Protein AF-R9QMV8-F1 (afdb_monomer)

pLDDT: mean 91.24, std 6.73, range [48.16, 97.25]

Nearest PDB structures (foldseek):
  7ls2-assembly1_G2  TM=9.927E-01  e=1.209E-22  Mus musculus
  8a3d-assembly1_G  TM=9.941E-01  e=8.988E-22  Homo sapiens
  8q87-assembly1_BD  TM=9.964E-01  e=1.484E-21  Gallus gallus
  7oyb-assembly1_D1  TM=9.960E-01  e=1.309E-21  Danio rerio
  7qgg-assembly1_F  TM=9.882E-01  e=2.302E-21  Rattus norvegicus

Organism: Haliotis discus hannai (NCBI:txid42344)

Secondary structure (DSSP, 8-state):
---S--SS-HHHHHH--PPPHHHHTT---HHHHHHHH---GGGTT----EEEEEE-SS-EEEEEEEE-SS-EEEEEEEEGGGGGGGT--S-TTSHHHHHHHHHHHHHHHHHHHT-TTT----SS-------PPPPTTSPPPPP-EEE-TTS---TT-GGG--

Mean predicted aligned error: 5.54 Å

Foldseek 3Di:
DDPDDDPPDPVCVVPDDDDDPCVVVVFFDPVVVCVQQDDDCVCPPPWAWAFEWDDDPAKIKTWIWTDDPVGIDTPFIFMLVCCVVVPPPDDCRDLVVLLVRVVVRQCVNCVVVVNCVVPVDDPDDPVDDDDDAQDPPDDGDDDHHYDPGPDDDDPPDSSVRD

Solvent-accessible surface area (backbone atoms only — not comparable to full-atom values): 10259 Å² total; per-residue (Å²): 131,82,93,68,84,77,76,89,39,76,69,45,65,77,68,60,80,80,70,59,69,51,51,74,69,70,74,50,55,65,69,62,48,52,65,69,61,62,66,66,75,94,54,66,86,66,76,54,42,28,38,37,49,47,78,56,100,71,34,34,40,37,33,36,33,29,77,51,94,94,44,71,48,74,80,41,69,29,42,19,83,57,36,48,81,78,72,51,77,68,64,37,68,42,58,68,31,34,26,52,26,35,50,52,32,50,53,55,40,27,53,75,69,73,40,44,87,77,62,68,74,80,88,72,90,80,85,69,96,80,77,88,72,65,53,88,97,53,83,68,64,89,72,66,43,83,39,58,74,85,62,79,94,53,93,90,39,58,85,76,47,88

InterPro domains:
  IPR005485 Large ribosomal subunit protein uL18, eukaryota/archaea [PF17144] (14-160)
  IPR005485 Large ribosomal subunit protein uL18, eukaryota/archaea [PR00058] (20-39)
  IPR005485 Large ribosomal subunit protein uL18, eukaryota/archaea [PR00058] (43-62)
  IPR005485 Large ribosomal subunit protein uL18, eukaryota/archaea [PR00058] (84-104)
  IPR005485 Large ribosomal subunit protein uL18, eukaryota/archaea [PR00058] (145-162)
  IPR005485 Large ribosomal subunit protein uL18, eukaryota/archaea [PTHR23410] (1-160)
  IPR057268 Large ribosomal subunit protein uL18 [cd00432] (41-112)

Radius of gyration: 21.04 Å; Cα contacts (8 Å, |Δi|>4): 197; chains: 1; bounding box: 56×32×72 Å

Structure (mmCIF, N/CA/C/O backbone):
data_AF-R9QMV8-F1
#
_entry.id   AF-R9QMV8-F1
#
loop_
_atom_site.group_PDB
_atom_site.id
_atom_site.type_symbol
_atom_site.label_atom_id
_atom_site.label_alt_id
_atom_site.label_comp_id
_atom_site.label_asym_id
_atom_site.label_entity_id
_atom_site.label_seq_id
_atom_site.pdbx_PDB_ins_code
_atom_site.Cartn_x
_atom_site.Cartn_y
_atom_site.Cartn_z
_atom_site.occupancy
_atom_site.B_iso_or_equiv
_atom_site.auth_seq_id
_atom_site.auth_comp_id
_atom_site.auth_asym_id
_atom_site.auth_atom_id
_atom_site.pdbx_PDB_model_num
ATOM 1 N N . MET A 1 1 ? 25.839 -5.319 -46.252 1.00 48.16 1 MET A N 1
ATOM 2 C CA . MET A 1 1 ? 26.465 -4.822 -45.005 1.00 48.16 1 MET A CA 1
ATOM 3 C C . MET A 1 1 ? 25.691 -3.573 -44.591 1.00 48.16 1 MET A C 1
ATOM 5 O O . MET A 1 1 ? 25.722 -2.603 -45.330 1.00 48.16 1 MET A O 1
ATOM 9 N N . GLY A 1 2 ? 24.851 -3.639 -43.553 1.00 57.03 2 GLY A N 1
ATOM 10 C CA . GLY A 1 2 ? 23.825 -2.613 -43.296 1.00 57.03 2 GLY A CA 1
ATOM 11 C C . GLY A 1 2 ? 24.401 -1.212 -43.039 1.00 57.03 2 GLY A C 1
ATOM 12 O O . GLY A 1 2 ? 25.249 -1.048 -42.169 1.00 57.03 2 GLY A O 1
ATOM 13 N N . PHE A 1 3 ? 23.903 -0.212 -43.770 1.00 75.50 3 PHE A N 1
ATOM 14 C CA . PHE A 1 3 ? 24.341 1.196 -43.790 1.00 75.50 3 PHE A CA 1
ATOM 15 C C . PHE A 1 3 ? 24.033 2.010 -42.511 1.00 75.50 3 PHE A C 1
ATOM 17 O O . PHE A 1 3 ? 24.127 3.235 -42.517 1.00 75.50 3 PHE A O 1
ATOM 24 N N . VAL A 1 4 ? 23.656 1.368 -41.400 1.00 84.56 4 VAL A N 1
ATOM 25 C CA . VAL A 1 4 ? 23.202 2.061 -40.182 1.00 84.56 4 VAL A CA 1
ATOM 26 C C . VAL A 1 4 ? 24.216 1.897 -39.053 1.00 84.56 4 VAL A C 1
ATOM 28 O O . VAL A 1 4 ? 24.549 0.785 -38.643 1.00 84.56 4 VAL A O 1
ATOM 31 N N . LYS A 1 5 ? 24.689 3.026 -38.512 1.00 88.25 5 LYS A N 1
ATOM 32 C CA . LYS A 1 5 ? 25.615 3.073 -37.372 1.00 88.25 5 LYS A CA 1
ATOM 33 C C . LYS A 1 5 ? 25.011 2.384 -36.143 1.00 88.25 5 LYS A C 1
ATOM 35 O O . LYS A 1 5 ? 23.958 2.783 -35.648 1.00 88.25 5 LYS A O 1
ATOM 40 N N . VAL A 1 6 ? 25.722 1.399 -35.590 1.00 89.44 6 VAL A N 1
ATOM 41 C CA . VAL A 1 6 ? 25.296 0.687 -34.375 1.00 89.44 6 VAL A CA 1
ATOM 42 C C . VAL A 1 6 ? 25.439 1.593 -33.148 1.00 89.44 6 VAL A C 1
ATOM 44 O O . VAL A 1 6 ? 26.546 1.880 -32.691 1.00 89.44 6 VAL A O 1
ATOM 47 N N . VAL A 1 7 ? 24.306 2.029 -32.591 1.00 92.44 7 VAL A N 1
ATOM 48 C CA . VAL A 1 7 ? 24.255 2.921 -31.416 1.00 92.44 7 VAL A CA 1
ATOM 49 C C . VAL A 1 7 ? 24.498 2.164 -30.103 1.00 92.44 7 VAL A C 1
ATOM 51 O O . VAL A 1 7 ? 25.222 2.643 -29.232 1.00 92.44 7 VAL A O 1
ATOM 54 N N . LYS A 1 8 ? 23.938 0.955 -29.954 1.00 93.25 8 LYS A N 1
ATOM 55 C CA . LYS A 1 8 ? 24.105 0.103 -28.759 1.00 93.25 8 LYS A CA 1
ATOM 56 C C . LYS A 1 8 ? 25.371 -0.754 -28.857 1.00 93.25 8 LYS A C 1
ATOM 58 O O . LYS A 1 8 ? 25.307 -1.972 -28.983 1.00 93.25 8 LYS A O 1
ATOM 63 N N . ASN A 1 9 ? 26.529 -0.103 -28.844 1.00 94.38 9 ASN A N 1
ATOM 64 C CA . ASN A 1 9 ? 27.838 -0.756 -28.924 1.00 94.38 9 ASN A CA 1
ATOM 65 C C . ASN A 1 9 ? 28.412 -1.104 -27.530 1.00 94.38 9 ASN A C 1
ATOM 67 O O . ASN A 1 9 ? 27.840 -0.777 -26.490 1.00 94.38 9 ASN A O 1
ATOM 71 N N . LYS A 1 10 ? 29.590 -1.742 -27.481 1.00 95.12 10 LYS A N 1
ATOM 72 C CA . LYS A 1 10 ? 30.269 -2.090 -26.215 1.00 95.12 10 LYS A CA 1
ATOM 73 C C . LYS A 1 10 ? 30.545 -0.862 -25.331 1.00 95.12 10 LYS A C 1
ATOM 75 O O . LYS A 1 10 ? 30.478 -0.961 -24.109 1.00 95.12 10 LYS A O 1
ATOM 80 N N . ALA A 1 11 ? 30.831 0.296 -25.934 1.00 95.12 11 ALA A N 1
ATOM 81 C CA . ALA A 1 11 ? 31.068 1.543 -25.205 1.00 95.12 11 ALA A CA 1
ATOM 82 C C . ALA A 1 11 ? 29.796 2.074 -24.517 1.00 95.12 11 ALA A C 1
ATOM 84 O O . ALA A 1 11 ? 29.881 2.554 -23.388 1.00 95.12 11 ALA A O 1
ATOM 85 N N . TYR A 1 12 ? 28.627 1.926 -25.150 1.00 96.19 12 TYR A N 1
ATOM 86 C CA . TYR A 1 12 ? 27.331 2.261 -24.558 1.00 96.19 12 TYR A CA 1
ATOM 87 C C . TYR A 1 12 ? 27.094 1.472 -23.267 1.00 96.19 12 TYR A C 1
ATOM 89 O O . TYR A 1 12 ? 26.863 2.069 -22.218 1.00 96.19 12 TYR A O 1
ATOM 97 N N . PHE A 1 13 ? 27.231 0.142 -23.310 1.00 95.44 13 PHE A N 1
ATOM 98 C CA . PHE A 1 13 ? 26.981 -0.705 -22.138 1.00 95.44 13 PHE A CA 1
ATOM 99 C C . PHE A 1 13 ? 27.972 -0.463 -20.993 1.00 95.44 13 PHE A C 1
ATOM 101 O O . PHE A 1 13 ? 27.573 -0.538 -19.836 1.00 95.44 13 PHE A O 1
ATOM 108 N N . LYS A 1 14 ? 29.226 -0.088 -21.289 1.00 95.56 14 LYS A N 1
ATOM 109 C CA . LYS A 1 14 ? 30.205 0.312 -20.259 1.00 95.56 14 LYS A CA 1
ATOM 110 C C . LYS A 1 14 ? 29.806 1.581 -19.492 1.00 95.56 14 LYS A C 1
ATOM 112 O O . LYS A 1 14 ? 30.244 1.754 -18.363 1.00 95.56 14 LYS A O 1
ATOM 117 N N . ARG A 1 15 ? 29.018 2.476 -20.100 1.00 96.19 15 ARG A N 1
ATOM 118 C CA . ARG A 1 15 ? 28.593 3.764 -19.510 1.00 96.19 15 ARG A CA 1
ATOM 119 C C . ARG A 1 15 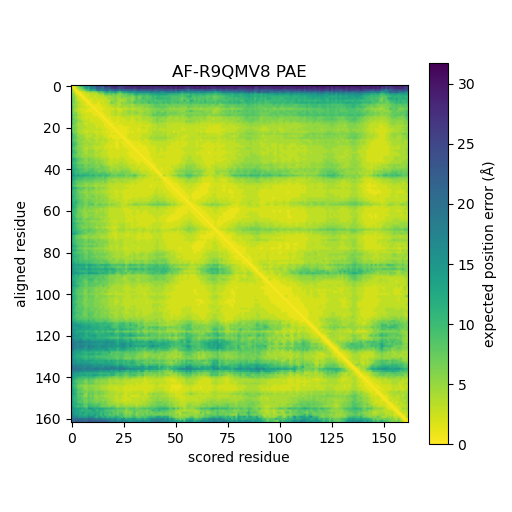? 27.117 3.788 -19.111 1.00 96.19 15 ARG A C 1
ATOM 121 O O . ARG A 1 15 ? 26.626 4.804 -18.625 1.00 96.19 15 ARG A O 1
ATOM 128 N N . PHE A 1 16 ? 26.389 2.700 -19.341 1.00 95.94 16 PHE A N 1
ATOM 129 C CA . PHE A 1 16 ? 24.959 2.663 -19.094 1.00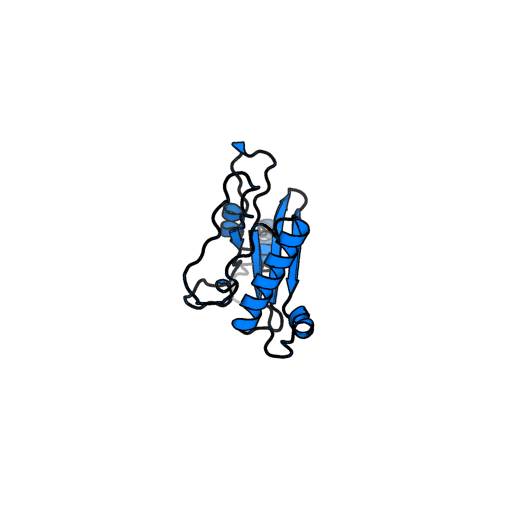 95.94 16 PHE A CA 1
ATOM 130 C C . PHE A 1 16 ? 24.672 2.593 -17.591 1.00 95.94 16 PHE A C 1
ATOM 132 O O . PHE A 1 16 ? 24.860 1.559 -16.950 1.00 95.94 16 P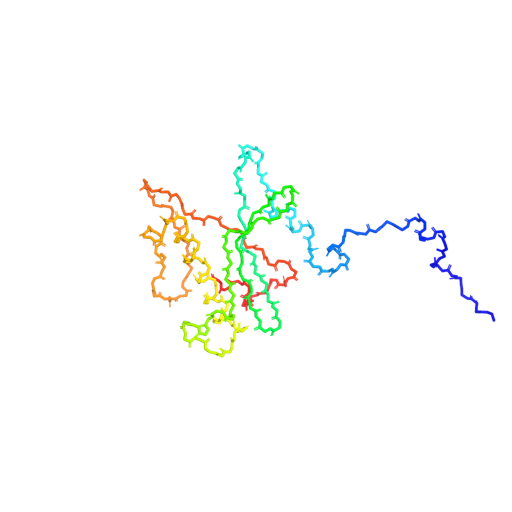HE A O 1
ATOM 139 N N . GLN A 1 17 ? 24.171 3.690 -17.024 1.00 96.44 17 GLN A N 1
ATOM 140 C CA . GLN A 1 17 ? 23.727 3.708 -15.637 1.00 96.44 17 GLN A CA 1
ATOM 141 C C . GLN A 1 17 ? 22.334 3.088 -15.521 1.00 96.44 17 GLN A C 1
ATOM 143 O O . GLN A 1 17 ? 21.320 3.661 -15.937 1.00 96.44 17 GLN A O 1
ATOM 148 N N . VAL A 1 18 ? 22.276 1.910 -14.906 1.00 96.00 18 VAL A N 1
ATOM 149 C CA . VAL A 1 18 ? 21.010 1.236 -14.634 1.00 96.00 18 VAL A CA 1
ATOM 150 C C . VAL A 1 18 ? 20.175 2.022 -13.624 1.00 96.00 18 VAL A C 1
ATOM 152 O O . VAL A 1 18 ? 20.660 2.481 -12.592 1.00 96.00 18 VAL A O 1
ATOM 155 N N . LYS A 1 19 ? 18.877 2.156 -13.903 1.00 96.94 19 LYS A N 1
ATOM 156 C CA . LYS A 1 19 ? 17.913 2.659 -12.916 1.00 96.94 19 LYS A CA 1
ATOM 157 C C . LYS A 1 19 ? 17.699 1.620 -11.810 1.00 96.94 19 LYS A C 1
ATOM 159 O O . LYS A 1 19 ? 17.973 0.434 -12.004 1.00 96.94 19 LYS A O 1
ATOM 164 N N . PHE A 1 20 ? 17.153 2.049 -10.671 1.00 96.94 20 PHE A N 1
ATOM 165 C CA . PHE A 1 20 ? 16.807 1.146 -9.569 1.00 96.94 20 PHE A CA 1
ATOM 166 C C . PHE A 1 20 ? 15.945 -0.030 -10.034 1.00 96.94 20 PHE A C 1
ATOM 168 O O . PHE A 1 20 ? 15.063 0.132 -10.881 1.00 96.94 20 PHE A O 1
ATOM 175 N N . ARG A 1 21 ? 16.161 -1.210 -9.438 1.00 97.25 21 ARG A N 1
ATOM 176 C CA . ARG A 1 21 ? 15.506 -2.466 -9.841 1.00 97.25 21 ARG A CA 1
ATOM 177 C C . ARG A 1 21 ? 13.986 -2.319 -9.994 1.00 97.25 21 ARG A C 1
ATOM 179 O O . ARG A 1 21 ? 13.468 -2.571 -11.074 1.00 97.25 21 ARG A O 1
ATOM 186 N N . ARG A 1 22 ? 13.292 -1.801 -8.972 1.00 95.94 22 ARG A N 1
ATOM 187 C CA . ARG A 1 22 ? 11.823 -1.632 -8.988 1.00 95.94 22 ARG A CA 1
ATOM 188 C C . ARG A 1 22 ? 11.328 -0.576 -9.981 1.00 95.94 22 ARG A C 1
ATOM 190 O O . ARG A 1 22 ? 10.174 -0.635 -10.398 1.00 95.94 22 ARG A O 1
ATOM 197 N N . ARG A 1 23 ? 12.185 0.378 -10.371 1.00 95.69 23 ARG A N 1
ATOM 198 C CA . ARG A 1 23 ? 11.871 1.345 -11.433 1.00 95.69 23 ARG A CA 1
ATOM 199 C C . ARG A 1 23 ? 11.948 0.682 -12.806 1.00 95.69 23 ARG A C 1
ATOM 201 O O . ARG A 1 23 ? 11.094 0.957 -13.636 1.00 95.69 23 ARG A O 1
ATOM 208 N N . ARG A 1 24 ? 12.928 -0.204 -13.022 1.00 96.38 24 ARG A N 1
ATOM 209 C CA . ARG A 1 24 ? 13.037 -1.009 -14.253 1.00 96.38 24 ARG A CA 1
ATOM 210 C C . ARG A 1 24 ? 11.883 -2.004 -14.393 1.00 96.38 24 ARG A C 1
ATOM 212 O O . ARG A 1 24 ? 11.399 -2.196 -15.494 1.00 96.38 24 ARG A O 1
ATOM 219 N N . GLU A 1 25 ? 11.418 -2.572 -13.280 1.00 95.81 25 GLU A N 1
ATOM 220 C CA . GLU A 1 25 ? 10.213 -3.419 -13.235 1.00 95.81 25 GLU A CA 1
ATOM 221 C C . GLU A 1 25 ? 8.903 -2.622 -13.372 1.00 95.81 25 GLU A C 1
ATOM 223 O O . GLU A 1 25 ? 7.836 -3.223 -13.422 1.00 95.81 25 GLU A O 1
ATOM 228 N N . GLY A 1 26 ? 8.950 -1.283 -13.368 1.00 94.06 26 GLY A N 1
ATOM 229 C CA . GLY A 1 26 ? 7.747 -0.453 -13.452 1.00 94.06 26 GLY A CA 1
ATOM 230 C C . GLY A 1 26 ? 6.790 -0.636 -12.271 1.00 94.06 26 GLY A C 1
ATOM 231 O O . GLY A 1 26 ? 5.589 -0.521 -12.448 1.00 94.06 26 GLY A O 1
ATOM 232 N N . ARG A 1 27 ? 7.296 -0.944 -11.067 1.00 93.69 27 ARG A N 1
ATOM 233 C CA . ARG A 1 27 ? 6.470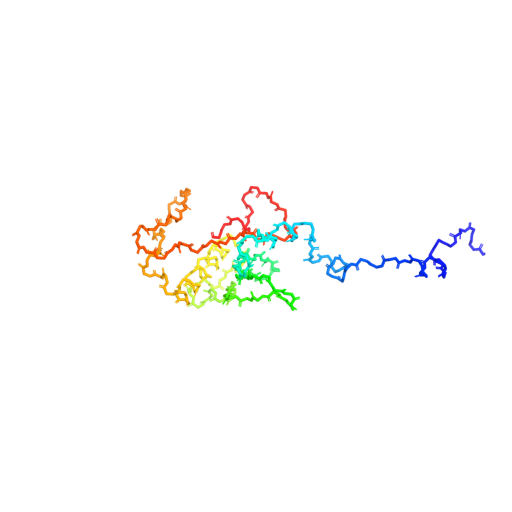 -1.232 -9.872 1.00 93.69 27 ARG A CA 1
ATOM 234 C C . ARG A 1 27 ? 6.435 -0.112 -8.845 1.00 93.69 27 ARG A C 1
ATOM 236 O O . ARG A 1 27 ? 5.694 -0.178 -7.867 1.00 93.69 27 ARG A O 1
ATOM 243 N N . THR A 1 28 ? 7.328 0.863 -8.958 1.00 94.81 28 THR A N 1
ATOM 244 C CA . THR A 1 28 ? 7.472 1.906 -7.940 1.00 94.81 28 THR A CA 1
ATOM 245 C C . THR A 1 28 ? 7.812 3.231 -8.584 1.00 94.81 28 THR A C 1
ATOM 247 O O . THR A 1 28 ? 8.812 3.356 -9.299 1.00 94.81 28 THR A O 1
ATOM 250 N N . ASP A 1 29 ? 6.993 4.230 -8.274 1.00 95.25 29 ASP A N 1
ATOM 251 C CA . ASP A 1 29 ? 7.382 5.618 -8.424 1.00 95.25 29 ASP A CA 1
ATOM 252 C C . ASP A 1 29 ? 8.161 6.068 -7.181 1.00 95.25 29 ASP A C 1
ATOM 254 O O . ASP A 1 29 ? 7.620 6.198 -6.083 1.00 95.25 29 ASP A O 1
ATOM 258 N N . TYR A 1 30 ? 9.466 6.276 -7.355 1.00 95.56 30 TYR A N 1
ATOM 259 C CA . TYR A 1 30 ? 10.343 6.722 -6.276 1.00 95.56 30 TYR A CA 1
ATOM 260 C C . TYR A 1 30 ? 10.101 8.182 -5.885 1.00 95.56 30 TYR A C 1
ATOM 262 O O . TYR A 1 30 ? 10.422 8.551 -4.756 1.00 95.56 30 TYR A O 1
ATOM 270 N N . PHE A 1 31 ? 9.526 9.000 -6.772 1.00 95.75 31 PHE A N 1
ATOM 271 C CA . PHE A 1 31 ? 9.221 10.392 -6.467 1.00 95.75 31 PHE A CA 1
ATOM 272 C C . PHE A 1 31 ? 8.051 10.491 -5.483 1.00 95.75 31 PHE A C 1
ATOM 274 O O . PHE A 1 31 ? 8.212 11.061 -4.400 1.00 95.75 31 PHE A O 1
ATOM 281 N N . ALA A 1 32 ? 6.924 9.847 -5.804 1.00 94.69 32 ALA A N 1
ATOM 282 C CA . ALA A 1 32 ? 5.792 9.715 -4.890 1.00 94.69 32 ALA A CA 1
ATOM 283 C C . ALA A 1 32 ? 6.194 9.002 -3.589 1.00 94.69 32 ALA A C 1
ATOM 285 O O . ALA A 1 32 ? 5.940 9.510 -2.495 1.00 94.69 32 ALA A O 1
ATOM 286 N N . ARG A 1 33 ? 6.918 7.875 -3.688 1.00 95.06 33 ARG A N 1
ATOM 287 C CA . ARG A 1 33 ? 7.355 7.117 -2.507 1.00 95.06 33 ARG A CA 1
ATOM 288 C C . ARG A 1 33 ? 8.203 7.960 -1.562 1.00 95.06 33 ARG A C 1
ATOM 290 O O . ARG A 1 33 ? 7.959 7.909 -0.362 1.00 95.06 33 ARG A O 1
ATOM 297 N N . LYS A 1 34 ? 9.169 8.737 -2.071 1.00 95.06 34 LYS A N 1
ATOM 298 C CA . LYS A 1 34 ? 10.009 9.613 -1.238 1.00 95.06 34 LYS A CA 1
ATOM 299 C C . LYS A 1 34 ? 9.145 10.559 -0.405 1.00 95.06 34 LYS A C 1
ATOM 301 O O . LYS A 1 34 ? 9.366 10.657 0.791 1.00 95.06 34 LYS A O 1
ATOM 306 N N . ARG A 1 35 ? 8.150 11.211 -1.011 1.00 94.69 35 ARG A N 1
ATOM 307 C CA . ARG A 1 35 ? 7.263 12.166 -0.321 1.00 94.69 35 ARG A CA 1
ATOM 308 C C . ARG A 1 35 ? 6.354 11.491 0.708 1.00 94.69 35 ARG A C 1
ATOM 310 O O . ARG A 1 35 ? 6.157 12.024 1.795 1.00 94.69 35 ARG A O 1
ATOM 317 N N . LEU A 1 36 ? 5.853 10.298 0.390 1.00 94.62 36 LEU A N 1
ATOM 318 C CA . LEU A 1 36 ? 4.993 9.535 1.293 1.00 94.62 36 LEU A CA 1
ATOM 319 C C . LEU A 1 36 ? 5.746 9.056 2.539 1.00 94.62 36 LEU A C 1
ATOM 321 O O . LEU A 1 36 ? 5.254 9.251 3.645 1.00 94.62 36 LEU A O 1
ATOM 325 N N . ILE A 1 37 ? 6.946 8.483 2.383 1.00 94.75 37 ILE A N 1
ATOM 326 C CA . ILE A 1 37 ? 7.683 7.873 3.507 1.00 94.75 37 ILE A CA 1
ATOM 327 C C . ILE A 1 37 ? 8.464 8.873 4.354 1.00 94.75 37 ILE A C 1
ATOM 329 O O . ILE A 1 37 ? 8.807 8.554 5.489 1.00 94.75 37 ILE A O 1
ATOM 333 N N . PHE A 1 38 ? 8.806 10.040 3.803 1.00 93.94 38 PHE A N 1
ATOM 334 C CA . PHE A 1 38 ? 9.646 10.996 4.511 1.00 93.94 38 PHE A CA 1
ATOM 335 C C . PHE A 1 38 ? 8.906 11.521 5.742 1.00 93.94 38 PHE A C 1
ATOM 337 O O . PHE A 1 38 ? 7.801 12.064 5.634 1.00 93.94 38 PHE A O 1
ATOM 344 N N . GLN A 1 39 ? 9.519 11.310 6.903 1.00 93.62 39 GLN A N 1
ATOM 345 C CA . GLN A 1 39 ? 9.046 11.775 8.197 1.00 93.62 39 GLN A CA 1
ATOM 346 C C . GLN A 1 39 ? 9.906 12.956 8.644 1.00 93.62 39 GLN A C 1
ATOM 348 O O . GLN A 1 39 ? 11.095 13.032 8.318 1.00 93.62 39 GLN A O 1
ATOM 353 N N . GLU A 1 40 ? 9.305 13.884 9.381 1.00 94.00 40 GLU A N 1
ATOM 354 C CA . GLU A 1 40 ? 10.058 14.970 10.001 1.00 94.00 40 GLU A CA 1
ATOM 355 C C . GLU A 1 40 ? 11.065 14.416 11.019 1.00 94.00 40 GLU A C 1
ATOM 357 O O . GLU A 1 40 ? 10.761 13.521 11.808 1.00 94.00 40 GLU A O 1
ATOM 362 N N . LYS A 1 41 ? 12.283 14.964 11.018 1.00 92.44 41 LYS A N 1
ATOM 363 C CA . LYS A 1 41 ? 13.375 14.460 11.865 1.00 92.44 41 LYS A CA 1
ATOM 364 C C . LYS A 1 41 ? 13.142 14.697 13.363 1.00 92.44 41 LYS A C 1
ATOM 366 O O . LYS A 1 41 ? 13.672 13.945 14.170 1.00 92.44 41 LYS A O 1
ATOM 371 N N . ASN A 1 42 ? 12.332 15.693 13.724 1.00 95.44 42 ASN A N 1
ATOM 372 C CA . ASN A 1 42 ? 11.914 15.981 15.106 1.00 95.44 42 ASN A CA 1
ATOM 373 C C . ASN A 1 42 ? 11.073 14.849 15.733 1.00 95.44 42 ASN A C 1
ATOM 375 O O . ASN A 1 42 ? 11.005 14.752 16.952 1.00 95.44 42 ASN A O 1
ATOM 379 N N . LYS A 1 43 ? 10.450 13.990 14.914 1.00 91.56 43 LYS A N 1
ATOM 380 C CA . LYS A 1 43 ? 9.652 12.835 15.348 1.00 91.56 43 LYS A CA 1
ATOM 381 C C . LYS A 1 43 ? 10.504 11.573 15.529 1.00 91.56 43 LYS A C 1
ATOM 383 O O . LYS A 1 43 ? 9.987 10.540 15.938 1.00 91.56 43 LYS A O 1
ATOM 388 N N . TYR A 1 44 ? 11.809 11.642 15.252 1.00 91.50 44 TYR A N 1
ATOM 389 C CA . TYR A 1 44 ? 12.777 10.560 15.456 1.00 91.50 44 TYR A CA 1
ATOM 390 C C . TYR A 1 44 ? 12.288 9.202 14.916 1.00 91.50 44 TYR A C 1
ATOM 392 O O . TYR A 1 44 ? 12.191 9.014 13.705 1.00 91.50 44 TYR A O 1
ATOM 400 N N . ASN A 1 45 ? 11.975 8.259 15.810 1.00 91.00 45 ASN A N 1
ATOM 401 C CA . ASN A 1 45 ? 11.575 6.893 15.477 1.00 91.00 45 ASN A CA 1
ATOM 402 C C . ASN A 1 45 ? 10.064 6.713 15.282 1.00 91.00 45 ASN A C 1
ATOM 404 O O . ASN A 1 45 ? 9.627 5.583 15.057 1.00 91.00 45 ASN A O 1
ATOM 408 N N . THR A 1 46 ? 9.253 7.775 15.358 1.00 92.94 46 THR A N 1
ATOM 409 C CA . THR A 1 46 ? 7.811 7.658 15.130 1.00 92.94 46 THR A CA 1
ATOM 410 C C . THR A 1 46 ? 7.541 7.206 13.690 1.00 92.94 46 THR A C 1
ATOM 412 O O . THR A 1 46 ? 7.834 7.943 12.737 1.00 92.94 46 THR A O 1
ATOM 415 N N . PRO A 1 47 ? 6.955 6.012 13.496 1.00 93.88 47 PRO A N 1
ATOM 416 C CA . PRO A 1 47 ? 6.705 5.477 12.169 1.00 93.88 47 PRO A CA 1
ATOM 417 C C . PRO A 1 47 ? 5.640 6.298 11.441 1.00 93.88 47 PRO A C 1
ATOM 419 O O . PRO A 1 47 ? 4.641 6.722 12.019 1.00 93.88 47 PRO A O 1
ATOM 422 N N . LYS A 1 48 ? 5.844 6.491 10.138 1.00 95.38 48 LYS A N 1
ATOM 423 C CA . LYS A 1 48 ? 4.846 7.080 9.245 1.00 95.38 48 LYS A CA 1
ATOM 424 C C . LYS A 1 48 ? 4.104 5.960 8.521 1.00 95.38 48 LYS A C 1
ATOM 426 O O . LYS A 1 48 ? 4.699 5.258 7.697 1.00 95.38 48 LYS A O 1
ATOM 431 N N . TYR A 1 49 ? 2.832 5.772 8.858 1.00 96.38 49 TYR A N 1
ATOM 432 C CA . TYR A 1 49 ? 2.011 4.694 8.314 1.00 96.38 49 TYR A CA 1
ATOM 433 C C . TYR A 1 49 ? 1.391 5.073 6.973 1.00 96.38 49 TYR A C 1
ATOM 435 O O . TYR A 1 49 ? 0.919 6.191 6.771 1.00 96.38 49 TYR A O 1
ATOM 443 N N . ARG A 1 50 ? 1.366 4.113 6.055 1.00 96.50 50 ARG A N 1
ATOM 444 C CA . ARG A 1 50 ? 0.713 4.229 4.752 1.00 96.50 50 ARG A CA 1
ATOM 445 C C . ARG A 1 50 ? -0.256 3.080 4.536 1.00 96.50 50 ARG A C 1
ATOM 447 O O . ARG A 1 50 ? 0.062 1.934 4.860 1.00 96.50 50 ARG A O 1
ATOM 454 N N . LEU A 1 51 ? -1.391 3.406 3.940 1.00 96.06 51 LEU A N 1
ATOM 455 C CA . LEU A 1 51 ? -2.374 2.470 3.429 1.00 96.06 51 LEU A CA 1
ATOM 456 C C . LEU A 1 51 ? -2.044 2.183 1.962 1.00 96.06 51 LEU A C 1
ATOM 458 O O . LEU A 1 51 ? -2.286 3.002 1.082 1.00 96.06 51 LEU A O 1
ATOM 462 N N . ILE A 1 52 ? -1.427 1.036 1.706 1.00 95.75 52 ILE A N 1
ATOM 463 C CA . ILE A 1 52 ? -1.071 0.574 0.368 1.00 95.75 52 ILE A CA 1
ATOM 464 C C . ILE A 1 52 ? -2.261 -0.163 -0.223 1.00 95.75 52 ILE A C 1
ATOM 466 O O . ILE A 1 52 ? -2.707 -1.162 0.338 1.00 95.75 52 ILE A O 1
ATOM 470 N N . VAL A 1 53 ? -2.695 0.283 -1.397 1.00 95.00 53 VAL A N 1
ATOM 471 C CA . VAL A 1 53 ? -3.831 -0.301 -2.114 1.00 95.00 53 VAL A CA 1
ATOM 472 C C . VAL A 1 53 ? -3.367 -0.733 -3.488 1.00 95.00 53 VAL A C 1
ATOM 474 O O . VAL A 1 53 ? -2.854 0.077 -4.269 1.00 95.00 53 VAL A O 1
ATOM 477 N N . ARG A 1 54 ? -3.495 -2.018 -3.804 1.00 95.00 54 ARG A N 1
ATOM 478 C CA . ARG A 1 54 ? -3.089 -2.559 -5.102 1.00 95.00 54 ARG A CA 1
ATOM 479 C C . ARG A 1 54 ? -4.177 -3.454 -5.655 1.00 95.00 54 ARG A C 1
ATOM 481 O O . ARG A 1 54 ? -4.590 -4.418 -5.025 1.00 95.00 54 ARG A O 1
ATOM 488 N N . PHE A 1 55 ? -4.571 -3.151 -6.881 1.00 93.19 55 PHE A N 1
ATOM 489 C CA . PHE A 1 55 ? -5.459 -3.991 -7.661 1.00 93.19 55 PHE A CA 1
ATOM 490 C C . PHE A 1 55 ? -4.617 -4.927 -8.513 1.00 93.19 55 PHE A C 1
ATOM 492 O O . PHE A 1 55 ? -3.738 -4.495 -9.262 1.00 93.19 55 PHE A O 1
ATOM 499 N N . THR A 1 56 ? -4.892 -6.215 -8.392 1.00 92.94 56 THR A N 1
ATOM 500 C CA . THR A 1 56 ? -4.499 -7.206 -9.389 1.00 92.94 56 THR A CA 1
ATOM 501 C C . THR A 1 56 ? -5.694 -7.481 -10.301 1.00 92.94 56 THR A C 1
ATOM 503 O O . THR A 1 56 ? -6.780 -6.934 -10.112 1.00 92.94 56 THR A O 1
ATOM 506 N N . ASN A 1 57 ? -5.529 -8.359 -11.289 1.00 92.00 57 ASN A N 1
ATOM 507 C CA . ASN A 1 57 ? -6.628 -8.702 -12.195 1.00 92.00 57 ASN A CA 1
ATOM 508 C C . ASN A 1 57 ? -7.808 -9.392 -11.485 1.00 92.00 57 ASN A C 1
ATOM 510 O O . ASN A 1 57 ? -8.922 -9.354 -11.999 1.00 92.00 57 ASN A O 1
ATOM 514 N N . LYS A 1 58 ? -7.572 -10.050 -10.341 1.00 91.50 58 LYS A N 1
ATOM 515 C CA . LYS A 1 58 ? -8.576 -10.882 -9.653 1.00 91.50 58 LYS A CA 1
ATOM 516 C C . LYS A 1 58 ? -8.714 -10.614 -8.153 1.00 91.50 58 LYS A C 1
ATOM 518 O O . LYS A 1 58 ? -9.618 -11.165 -7.540 1.00 91.50 58 LYS A O 1
ATOM 523 N N . ASP A 1 59 ? -7.845 -9.790 -7.580 1.00 94.38 59 ASP A N 1
ATOM 524 C CA . ASP A 1 59 ? -7.754 -9.579 -6.135 1.00 94.38 59 ASP A CA 1
ATOM 525 C C . ASP A 1 59 ? -7.411 -8.121 -5.813 1.00 94.38 59 ASP A C 1
ATOM 527 O O . ASP A 1 59 ? -6.690 -7.459 -6.574 1.00 94.38 59 ASP A O 1
ATOM 531 N N . ILE A 1 60 ? -7.905 -7.647 -4.676 1.00 95.19 60 ILE A N 1
ATOM 532 C CA . ILE A 1 60 ? -7.614 -6.334 -4.104 1.00 95.19 60 ILE A CA 1
ATOM 533 C C . ILE A 1 60 ? -6.757 -6.566 -2.871 1.00 95.19 60 ILE A C 1
ATOM 535 O O . ILE A 1 60 ? -7.105 -7.354 -1.999 1.00 95.19 60 ILE A O 1
ATOM 539 N N . ILE A 1 61 ? -5.626 -5.875 -2.813 1.00 95.88 61 ILE A N 1
ATOM 540 C CA . ILE A 1 61 ? -4.655 -5.990 -1.734 1.00 95.88 61 ILE A CA 1
ATOM 541 C C . ILE A 1 61 ? -4.630 -4.660 -0.993 1.00 95.88 61 ILE A C 1
ATOM 543 O O . ILE A 1 61 ? -4.196 -3.653 -1.562 1.00 95.88 61 ILE A O 1
ATOM 547 N N . CYS A 1 62 ? -5.027 -4.679 0.276 1.00 96.44 62 CYS A N 1
ATOM 548 C CA . CYS A 1 62 ? -4.943 -3.530 1.169 1.00 96.44 62 CYS A CA 1
ATOM 549 C C . CYS A 1 62 ? -3.994 -3.862 2.325 1.00 96.44 62 CYS A C 1
ATOM 551 O O . CYS A 1 62 ? -4.137 -4.878 3.006 1.00 96.44 62 CYS A O 1
ATOM 553 N N . GLN A 1 63 ? -2.983 -3.024 2.541 1.00 96.75 63 GLN A N 1
ATOM 554 C CA . GLN A 1 63 ? -1.959 -3.256 3.559 1.00 96.75 63 GLN A CA 1
ATOM 555 C C . GLN A 1 63 ? -1.606 -1.964 4.279 1.00 96.75 63 GLN A C 1
ATOM 557 O O . GLN A 1 63 ? -1.444 -0.924 3.649 1.00 96.75 63 GLN A O 1
ATOM 562 N N . ILE A 1 64 ? -1.395 -2.046 5.589 1.00 97.06 64 ILE A N 1
ATOM 563 C CA . ILE A 1 64 ? -0.819 -0.947 6.363 1.00 97.06 64 ILE A CA 1
ATOM 564 C C . ILE A 1 64 ? 0.648 -1.244 6.590 1.00 97.06 64 ILE A C 1
ATOM 566 O O . ILE A 1 64 ? 1.005 -2.265 7.182 1.00 97.06 64 ILE A O 1
ATOM 570 N N . ALA A 1 65 ? 1.501 -0.338 6.126 1.00 96.94 65 ALA A N 1
ATOM 571 C CA . ALA A 1 65 ? 2.938 -0.485 6.242 1.00 96.94 65 ALA A CA 1
ATOM 572 C C . ALA A 1 65 ? 3.609 0.808 6.695 1.00 96.94 65 ALA A C 1
ATOM 574 O O . ALA A 1 65 ? 3.101 1.903 6.478 1.00 96.94 65 ALA A O 1
ATOM 575 N N . TYR A 1 66 ? 4.807 0.680 7.248 1.00 96.12 66 TYR A N 1
ATOM 576 C CA . TYR A 1 66 ? 5.721 1.795 7.479 1.00 96.12 66 TYR A CA 1
ATOM 577 C C . TYR A 1 66 ? 7.120 1.424 6.987 1.00 96.12 66 TYR A C 1
ATOM 579 O O . TYR A 1 66 ? 7.414 0.253 6.738 1.00 96.12 66 TYR A O 1
ATOM 587 N N . ALA A 1 67 ? 7.966 2.424 6.758 1.00 95.62 67 ALA A N 1
ATOM 588 C CA . ALA A 1 67 ? 9.298 2.213 6.200 1.00 95.62 67 ALA A CA 1
ATOM 589 C C . ALA A 1 67 ? 10.348 2.025 7.306 1.00 95.62 67 ALA A C 1
ATOM 591 O O . ALA A 1 67 ? 10.384 2.800 8.261 1.00 95.62 67 ALA A O 1
ATOM 592 N N . ARG A 1 68 ? 11.239 1.042 7.140 1.00 94.38 68 ARG A N 1
ATOM 593 C CA . ARG A 1 68 ? 12.539 0.949 7.821 1.00 94.38 68 ARG A CA 1
ATOM 594 C C . ARG A 1 68 ? 13.664 0.856 6.787 1.00 94.38 68 ARG A C 1
ATOM 596 O O . ARG A 1 68 ? 13.411 0.693 5.595 1.00 94.38 68 ARG A O 1
ATOM 603 N N . ILE A 1 69 ? 14.908 0.972 7.250 1.00 93.19 69 ILE A N 1
ATOM 604 C CA . ILE A 1 69 ? 16.106 0.907 6.395 1.00 93.19 69 ILE A CA 1
ATOM 605 C C . ILE A 1 69 ? 16.226 -0.465 5.717 1.00 93.19 69 ILE A C 1
ATOM 607 O O . ILE A 1 69 ? 16.491 -0.535 4.521 1.00 93.19 69 ILE A O 1
ATOM 611 N N . GLU A 1 70 ? 15.977 -1.541 6.464 1.00 95.56 70 GLU A N 1
ATOM 612 C CA . GLU A 1 70 ? 16.030 -2.921 5.960 1.00 95.56 70 GLU A CA 1
ATOM 613 C C . GLU A 1 70 ? 14.906 -3.226 4.961 1.00 95.56 70 GLU A C 1
ATOM 615 O O . GLU A 1 70 ? 15.075 -4.013 4.029 1.00 95.56 70 GLU A O 1
ATOM 620 N N . GLY A 1 71 ? 13.749 -2.588 5.134 1.00 93.56 71 GLY A N 1
ATOM 621 C CA . GLY A 1 71 ? 12.569 -2.840 4.327 1.00 93.56 71 GLY A CA 1
ATOM 622 C C . GLY A 1 71 ? 11.306 -2.235 4.922 1.00 93.56 71 GLY A C 1
ATOM 623 O O . GLY A 1 71 ? 11.301 -1.650 6.004 1.00 93.56 71 GLY A O 1
ATOM 624 N N . ASP A 1 72 ? 10.212 -2.374 4.186 1.00 95.81 72 ASP A N 1
ATOM 625 C CA . ASP A 1 72 ? 8.897 -1.972 4.668 1.00 95.81 72 ASP A CA 1
ATOM 626 C C . ASP A 1 72 ? 8.333 -3.051 5.594 1.00 95.81 72 ASP A C 1
ATOM 628 O O . ASP A 1 72 ? 8.335 -4.228 5.239 1.00 95.81 72 ASP A O 1
ATOM 632 N N . ILE A 1 73 ? 7.816 -2.647 6.754 1.00 96.50 73 ILE A N 1
ATOM 633 C CA . ILE A 1 73 ? 7.162 -3.554 7.701 1.00 96.50 73 ILE A CA 1
ATOM 634 C C . ILE A 1 73 ? 5.654 -3.427 7.540 1.00 96.50 73 ILE A C 1
ATOM 636 O O . ILE A 1 73 ? 5.118 -2.319 7.568 1.00 96.50 73 ILE A O 1
ATOM 640 N N . ILE A 1 74 ? 4.981 -4.568 7.397 1.00 96.69 74 ILE A N 1
ATOM 641 C CA . ILE A 1 74 ? 3.523 -4.671 7.299 1.00 96.69 74 ILE A CA 1
ATOM 642 C C . ILE A 1 74 ? 2.953 -4.913 8.699 1.00 96.69 74 ILE A C 1
ATOM 644 O O . ILE A 1 74 ? 3.382 -5.825 9.402 1.00 96.69 74 ILE A O 1
ATOM 648 N N . ILE A 1 75 ? 1.978 -4.102 9.107 1.00 95.50 75 ILE A N 1
ATOM 649 C CA . ILE A 1 75 ? 1.298 -4.229 10.406 1.00 95.50 75 ILE A CA 1
ATOM 650 C C . ILE A 1 75 ? 0.064 -5.110 10.282 1.00 95.50 75 ILE A C 1
ATOM 652 O O . ILE A 1 75 ? -0.147 -6.004 11.104 1.00 95.50 75 ILE A O 1
ATOM 656 N N . ALA A 1 76 ? -0.740 -4.832 9.262 1.00 96.12 76 ALA A N 1
ATOM 657 C CA . ALA A 1 76 ? -1.967 -5.535 8.946 1.00 96.12 76 ALA A CA 1
ATOM 658 C C . ALA A 1 76 ? -2.118 -5.611 7.424 1.00 96.12 76 ALA A C 1
ATOM 660 O O . ALA A 1 76 ? -1.648 -4.733 6.693 1.00 96.12 76 ALA A O 1
ATOM 661 N N . ALA A 1 77 ? -2.770 -6.670 6.964 1.00 96.50 77 ALA A N 1
ATOM 662 C CA . ALA A 1 77 ? -3.103 -6.899 5.569 1.00 96.50 77 ALA A CA 1
ATOM 663 C C . ALA A 1 77 ? -4.527 -7.448 5.488 1.00 96.50 77 ALA A C 1
ATOM 665 O O . ALA A 1 77 ? -4.959 -8.159 6.399 1.00 96.50 77 ALA A O 1
ATOM 666 N N . ALA A 1 78 ? -5.224 -7.117 4.411 1.00 96.62 78 ALA A N 1
ATOM 667 C CA . ALA A 1 78 ? -6.517 -7.664 4.043 1.00 96.62 78 ALA A CA 1
ATOM 668 C C . ALA A 1 78 ? -6.556 -7.851 2.525 1.00 96.62 78 ALA A C 1
ATOM 670 O O . ALA A 1 78 ? -5.936 -7.089 1.773 1.00 96.62 78 ALA A O 1
ATOM 671 N N . TYR A 1 79 ? -7.288 -8.870 2.096 1.00 96.38 79 TYR A N 1
ATOM 672 C CA . TYR A 1 79 ? -7.380 -9.256 0.698 1.00 96.38 79 TYR A CA 1
ATOM 673 C C . TYR A 1 79 ? -8.829 -9.502 0.304 1.00 96.38 79 TYR A C 1
ATOM 675 O O . TYR A 1 79 ? -9.623 -9.965 1.129 1.00 96.38 79 TYR A O 1
ATOM 683 N N . SER A 1 80 ? -9.190 -9.244 -0.954 1.00 94.56 80 SER A N 1
ATOM 684 C CA . SER A 1 80 ? -10.576 -9.450 -1.376 1.00 94.56 80 SER A CA 1
ATOM 685 C C . SER A 1 80 ? -10.949 -10.922 -1.492 1.00 94.56 80 SER A C 1
ATOM 687 O O . SER A 1 80 ? -12.106 -11.272 -1.280 1.00 94.56 80 SER A O 1
ATOM 689 N N . HIS A 1 81 ? -9.982 -11.818 -1.690 1.00 94.50 81 HIS A N 1
ATOM 690 C CA . HIS A 1 81 ? -10.212 -13.264 -1.592 1.00 94.50 81 HIS A CA 1
ATOM 691 C C . HIS A 1 81 ? -10.588 -13.765 -0.184 1.00 94.50 81 HIS A C 1
ATOM 693 O O . HIS A 1 81 ? -10.998 -14.917 -0.043 1.00 94.50 81 HIS A O 1
ATOM 699 N N . GLU A 1 82 ? -10.491 -12.932 0.859 1.00 93.56 82 GLU A N 1
ATOM 700 C CA . GLU A 1 82 ? -11.013 -13.250 2.195 1.00 93.56 82 GLU A CA 1
ATOM 701 C C . GLU A 1 82 ? -12.510 -12.921 2.335 1.00 93.56 82 GLU A C 1
ATOM 703 O O . GLU A 1 82 ? -13.188 -13.507 3.181 1.00 93.56 82 GLU A O 1
ATOM 708 N N . LEU A 1 83 ? -13.051 -12.038 1.485 1.00 93.38 83 LEU A N 1
ATOM 709 C CA . LEU A 1 83 ? -14.448 -11.591 1.535 1.00 93.38 83 LEU A CA 1
ATOM 710 C C . LEU A 1 83 ? -15.504 -12.703 1.394 1.00 93.38 83 LEU A C 1
ATOM 712 O O . LEU A 1 83 ? -16.559 -12.571 2.020 1.00 93.38 83 LEU A O 1
ATOM 716 N N . PRO A 1 84 ? -15.262 -13.823 0.679 1.00 94.50 84 PRO A N 1
ATOM 717 C CA . PRO A 1 84 ? -16.196 -14.947 0.665 1.00 94.50 84 PRO A CA 1
ATOM 718 C C . PRO A 1 84 ? -16.520 -15.509 2.052 1.00 94.50 84 PRO A C 1
ATOM 720 O O . PRO A 1 84 ? -17.613 -16.041 2.240 1.00 94.50 84 PRO A O 1
ATOM 723 N N . ARG A 1 85 ? -15.626 -15.351 3.043 1.00 93.75 85 ARG A N 1
ATOM 724 C CA . ARG A 1 85 ? -15.8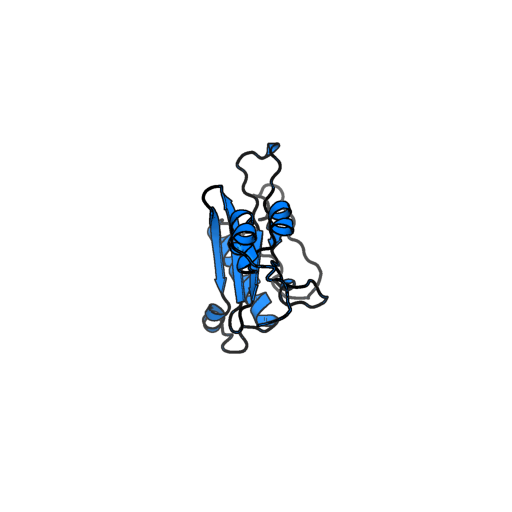82 -15.744 4.443 1.00 93.75 85 ARG A CA 1
ATOM 725 C C . ARG A 1 85 ? -16.936 -14.872 5.124 1.00 93.75 85 ARG A C 1
ATOM 727 O O . ARG A 1 85 ? -17.563 -15.317 6.075 1.00 93.75 85 ARG A O 1
ATOM 734 N N . TYR A 1 86 ? -17.132 -13.659 4.619 1.00 91.62 86 TYR A N 1
ATOM 735 C CA . TYR A 1 86 ? -18.053 -12.652 5.142 1.00 91.62 86 TYR A CA 1
ATOM 736 C C . TYR A 1 86 ? -19.312 -12.498 4.270 1.00 91.62 86 TYR A C 1
ATOM 738 O O . TYR A 1 86 ? -20.065 -11.547 4.435 1.00 91.62 86 TYR A O 1
ATOM 746 N N . GLY A 1 87 ? -19.549 -13.422 3.328 1.00 91.31 87 GLY A N 1
ATOM 747 C CA . GLY A 1 87 ? -20.768 -13.472 2.510 1.00 91.31 87 GLY A CA 1
ATOM 748 C C . GLY A 1 87 ? -20.628 -12.954 1.074 1.00 91.31 87 GLY A C 1
ATOM 749 O O . GLY A 1 87 ? -21.496 -13.238 0.249 1.00 91.31 87 GLY A O 1
ATOM 750 N N . VAL A 1 88 ? -19.525 -12.286 0.714 1.00 90.00 88 VAL A N 1
ATOM 751 C CA . VAL A 1 88 ? -19.308 -11.774 -0.655 1.00 90.00 88 VAL A CA 1
ATOM 752 C C . VAL A 1 88 ? -18.563 -12.811 -1.496 1.00 90.00 88 VAL A C 1
ATOM 754 O O . VAL A 1 88 ? -17.337 -12.880 -1.498 1.00 90.00 88 VAL A O 1
ATOM 757 N N . LYS A 1 89 ? -19.311 -13.654 -2.213 1.00 89.56 89 LYS A N 1
ATOM 758 C CA . LYS A 1 89 ? -18.750 -14.805 -2.948 1.00 89.56 89 LYS A CA 1
ATOM 759 C C . LYS A 1 89 ? -18.192 -14.469 -4.334 1.00 89.56 89 LYS A C 1
ATOM 761 O O . LYS A 1 89 ? -17.338 -15.193 -4.836 1.00 89.56 89 LYS A O 1
ATOM 766 N N . VAL A 1 90 ? -18.689 -13.413 -4.973 1.00 89.44 90 VAL A N 1
ATOM 767 C CA . VAL A 1 90 ? -18.377 -13.059 -6.369 1.00 89.44 90 VAL A CA 1
ATOM 768 C C . VAL A 1 90 ? -18.040 -11.577 -6.493 1.00 89.44 90 VAL A C 1
ATOM 770 O O . VAL A 1 90 ? -18.390 -10.782 -5.628 1.00 89.44 90 VAL A O 1
ATOM 773 N N . GLY A 1 91 ? -17.366 -11.196 -7.581 1.00 88.19 91 GLY A N 1
ATOM 774 C CA . GLY A 1 91 ? -17.076 -9.787 -7.859 1.00 88.19 91 GLY A CA 1
ATOM 775 C C . GLY A 1 91 ? -15.994 -9.179 -6.962 1.00 88.19 91 GLY A C 1
ATOM 776 O O . GLY A 1 91 ? -16.076 -8.012 -6.612 1.00 88.19 91 GLY A O 1
ATOM 777 N N . LEU A 1 92 ? -14.949 -9.937 -6.626 1.00 90.94 92 LEU A N 1
ATOM 778 C CA . LEU A 1 92 ? -13.912 -9.544 -5.658 1.00 90.94 92 LEU A CA 1
ATOM 779 C C . LEU A 1 92 ? -13.008 -8.375 -6.095 1.00 90.94 92 LEU A C 1
ATOM 781 O O . LEU A 1 92 ? -12.101 -7.992 -5.367 1.00 90.94 92 LEU A O 1
ATOM 785 N N . THR A 1 93 ? -13.216 -7.814 -7.283 1.00 91.75 93 THR A N 1
ATOM 786 C CA . THR A 1 93 ? -12.457 -6.667 -7.805 1.00 91.75 93 THR A CA 1
ATOM 787 C C . THR A 1 93 ? -13.335 -5.454 -8.099 1.00 91.75 93 THR A C 1
ATOM 789 O O . THR A 1 93 ? -12.858 -4.484 -8.690 1.00 91.75 93 THR A O 1
ATOM 792 N N . ASN A 1 94 ? -14.618 -5.489 -7.735 1.00 91.81 94 ASN A N 1
ATOM 793 C CA . ASN A 1 94 ? -15.515 -4.357 -7.938 1.00 91.81 94 ASN A CA 1
ATOM 794 C C . ASN A 1 94 ? -15.289 -3.258 -6.877 1.00 91.81 94 ASN A C 1
ATOM 796 O O . ASN A 1 94 ? -14.439 -3.373 -5.995 1.00 91.81 94 ASN A O 1
ATOM 800 N N . TYR A 1 95 ? -16.048 -2.175 -7.014 1.00 90.25 95 TYR A N 1
ATOM 801 C CA . TYR A 1 95 ? -16.090 -1.053 -6.075 1.00 90.25 95 TYR A CA 1
ATOM 802 C C . TYR A 1 95 ? -16.405 -1.522 -4.648 1.00 90.25 95 TYR A C 1
ATOM 804 O O . TYR A 1 95 ? -15.640 -1.279 -3.721 1.00 90.25 95 TYR A O 1
ATOM 812 N N . ALA A 1 96 ? -17.506 -2.259 -4.476 1.00 91.06 96 ALA A N 1
ATOM 813 C CA . ALA A 1 96 ? -17.969 -2.709 -3.165 1.00 91.06 96 ALA A CA 1
ATOM 814 C C . ALA A 1 96 ? -16.937 -3.600 -2.456 1.00 91.06 96 ALA A C 1
ATOM 816 O O . ALA A 1 96 ? -16.711 -3.464 -1.259 1.00 91.06 96 ALA A O 1
ATOM 817 N N . ALA A 1 97 ? -16.255 -4.470 -3.201 1.00 92.06 97 ALA A N 1
ATOM 818 C CA . ALA A 1 97 ? -15.189 -5.311 -2.685 1.00 92.06 97 ALA A CA 1
ATOM 819 C C . ALA A 1 97 ? -14.001 -4.475 -2.198 1.00 92.06 97 ALA A C 1
ATOM 821 O O . ALA A 1 97 ? -13.419 -4.827 -1.177 1.00 92.06 97 ALA A O 1
ATOM 822 N N . ALA A 1 98 ? -13.665 -3.368 -2.873 1.00 93.31 98 ALA A N 1
ATOM 823 C CA . ALA A 1 98 ? -12.627 -2.453 -2.403 1.00 93.31 98 ALA A CA 1
ATOM 824 C C . ALA A 1 98 ? -13.001 -1.889 -1.028 1.00 93.31 98 ALA A C 1
ATOM 826 O O . ALA A 1 98 ? -12.258 -2.111 -0.072 1.00 93.31 98 ALA A O 1
ATOM 827 N N . HIS A 1 99 ? -14.197 -1.315 -0.899 1.00 92.50 99 HIS A N 1
ATOM 828 C CA . HIS A 1 99 ? -14.702 -0.786 0.368 1.00 92.50 99 HIS A CA 1
ATOM 829 C C . HIS A 1 99 ? -14.731 -1.849 1.477 1.00 92.50 99 HIS A C 1
ATOM 831 O O . HIS A 1 99 ? -14.190 -1.652 2.563 1.00 92.50 99 HIS A O 1
ATOM 837 N N . CYS A 1 100 ? -15.254 -3.046 1.191 1.00 92.94 100 CYS A N 1
ATOM 838 C CA . CYS A 1 100 ? -15.249 -4.147 2.154 1.00 92.94 100 CYS A CA 1
ATOM 839 C C . CYS A 1 100 ? -13.826 -4.554 2.577 1.00 92.94 100 CYS A C 1
ATOM 841 O O . CYS A 1 100 ? -13.603 -4.849 3.751 1.00 92.94 100 CYS A O 1
ATOM 843 N N . THR A 1 101 ? -12.849 -4.572 1.659 1.00 94.44 101 THR A N 1
ATOM 844 C CA . THR A 1 101 ? -11.448 -4.856 2.023 1.00 94.44 101 THR A CA 1
ATOM 845 C C . THR A 1 101 ? -10.803 -3.754 2.857 1.00 94.44 101 THR A C 1
ATOM 847 O O . THR A 1 101 ? -10.015 -4.072 3.750 1.00 94.44 101 THR A O 1
ATOM 850 N N . GLY A 1 102 ? -11.133 -2.485 2.593 1.00 93.88 102 GLY A N 1
ATOM 851 C CA . GLY A 1 102 ? -10.694 -1.336 3.388 1.00 93.88 102 GLY A CA 1
ATOM 852 C C . GLY A 1 102 ? -11.220 -1.414 4.813 1.00 93.88 102 GLY A C 1
ATOM 853 O O . GLY A 1 102 ? -10.432 -1.449 5.762 1.00 93.88 102 GLY A O 1
ATOM 854 N N . LEU A 1 103 ? -12.532 -1.606 4.955 1.00 93.12 103 LEU A N 1
ATOM 855 C CA . LEU A 1 103 ? -13.194 -1.780 6.244 1.00 93.12 103 LEU A CA 1
ATOM 856 C C . LEU A 1 103 ? -12.636 -2.979 7.025 1.00 93.12 103 LEU A C 1
ATOM 858 O O . LEU A 1 103 ? -12.347 -2.870 8.219 1.00 93.12 103 LEU A O 1
ATOM 862 N N . LEU A 1 104 ? -12.425 -4.117 6.357 1.00 94.31 104 LEU A N 1
ATOM 863 C CA . LEU A 1 104 ? -11.841 -5.307 6.979 1.00 94.31 104 LEU A CA 1
ATOM 864 C C . LEU A 1 104 ? -10.429 -5.029 7.515 1.00 94.31 104 LEU A C 1
ATOM 866 O O . LEU A 1 104 ? -10.091 -5.449 8.625 1.00 94.31 104 LEU A O 1
ATOM 870 N N . LEU A 1 105 ? -9.605 -4.310 6.749 1.00 95.56 105 LEU A N 1
ATOM 871 C CA . LEU A 1 105 ? -8.266 -3.914 7.174 1.00 95.56 105 LEU A CA 1
ATOM 872 C C . LEU A 1 105 ? -8.307 -2.953 8.363 1.00 95.56 105 LEU A C 1
ATOM 874 O O . LEU A 1 105 ? -7.532 -3.135 9.305 1.00 95.56 105 LEU A O 1
ATOM 878 N N . ALA A 1 106 ? -9.201 -1.962 8.329 1.00 93.75 106 ALA A N 1
ATOM 879 C CA . ALA A 1 106 ? -9.376 -0.985 9.396 1.00 93.75 106 ALA A CA 1
ATOM 880 C C . ALA A 1 106 ? -9.762 -1.674 10.711 1.00 93.75 106 ALA A C 1
ATOM 882 O O . ALA A 1 106 ? -9.069 -1.514 11.715 1.00 93.75 106 ALA A O 1
ATOM 883 N N . ARG A 1 107 ? -10.784 -2.541 10.693 1.00 93.69 107 ARG A N 1
ATOM 884 C CA . ARG A 1 107 ? -11.205 -3.314 11.874 1.00 93.69 107 ARG A CA 1
ATOM 885 C C . ARG A 1 107 ? -10.095 -4.220 12.400 1.00 93.69 107 ARG A C 1
ATOM 887 O O . ARG A 1 107 ? -9.824 -4.225 13.598 1.00 93.69 107 ARG A O 1
ATOM 894 N N . ARG A 1 108 ? -9.395 -4.936 11.513 1.00 94.69 108 ARG A N 1
ATOM 895 C CA . ARG A 1 108 ? -8.273 -5.817 11.884 1.00 94.69 108 ARG A CA 1
ATOM 896 C C . ARG A 1 108 ? -7.125 -5.042 12.533 1.00 94.69 108 ARG A C 1
ATOM 898 O O . ARG A 1 108 ? -6.504 -5.532 13.475 1.00 94.69 108 ARG A O 1
ATOM 905 N N . LEU A 1 109 ? -6.830 -3.843 12.036 1.00 94.50 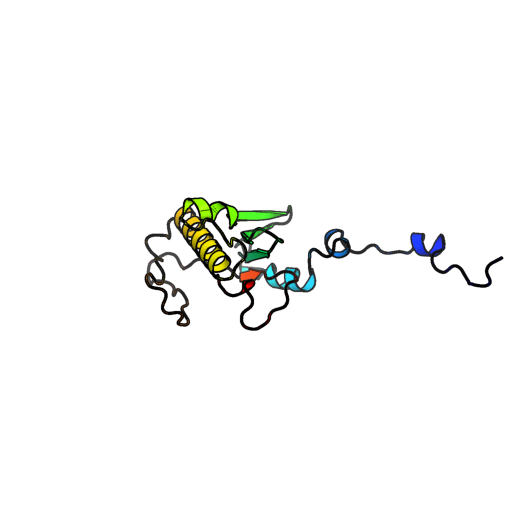109 LEU A N 1
ATOM 906 C CA . LEU A 1 109 ? -5.812 -2.974 12.615 1.00 94.50 109 LEU A CA 1
ATOM 907 C C . LEU A 1 109 ? -6.239 -2.445 13.987 1.00 94.50 109 LEU A C 1
ATOM 909 O O . LEU A 1 109 ? -5.460 -2.551 14.932 1.00 94.50 109 LEU A O 1
ATOM 913 N N . LEU A 1 110 ? -7.448 -1.892 14.097 1.00 93.44 110 LEU A N 1
ATOM 914 C CA . LEU A 1 110 ? -7.956 -1.320 15.345 1.00 93.44 110 LEU A CA 1
ATOM 915 C C . LEU A 1 110 ? -8.018 -2.375 16.448 1.00 93.44 110 LEU A C 1
ATOM 917 O O . LEU A 1 110 ? -7.551 -2.115 17.552 1.00 93.44 110 LEU A O 1
ATOM 921 N N . GLN A 1 111 ? -8.457 -3.593 16.128 1.00 93.75 111 GLN A N 1
ATOM 922 C CA . GLN A 1 111 ? -8.445 -4.713 17.069 1.00 93.75 111 GLN A CA 1
ATOM 923 C C . GLN A 1 111 ? -7.020 -5.061 17.527 1.00 93.75 111 GLN A C 1
ATOM 925 O O . GLN A 1 111 ? -6.770 -5.272 18.712 1.00 93.75 111 GLN A O 1
ATOM 930 N N . LYS A 1 112 ? -6.045 -5.067 16.606 1.00 92.75 112 LYS A N 1
ATOM 931 C CA . LYS A 1 112 ? -4.633 -5.313 16.942 1.00 92.75 112 LYS A CA 1
ATOM 932 C C . LYS A 1 112 ? -4.046 -4.218 17.841 1.00 92.75 112 LYS A C 1
ATOM 934 O O . LYS A 1 112 ? -3.173 -4.507 18.656 1.00 92.75 112 LYS A O 1
ATOM 939 N N . LEU A 1 113 ? -4.509 -2.979 17.680 1.00 91.44 113 LEU A N 1
ATOM 940 C CA . LEU A 1 113 ? -4.098 -1.819 18.473 1.00 91.44 113 LEU A CA 1
ATOM 941 C C . LEU A 1 113 ? -4.964 -1.592 19.724 1.00 91.44 113 LEU A C 1
ATOM 943 O O . LEU A 1 113 ? -4.638 -0.702 20.504 1.00 91.44 113 LEU A O 1
ATOM 947 N N . LYS A 1 114 ? -6.010 -2.404 19.941 1.00 90.56 114 LYS A N 1
ATOM 948 C CA . LYS A 1 114 ? -6.997 -2.269 21.030 1.00 90.56 114 LYS A CA 1
ATOM 949 C C . LYS A 1 114 ? -7.719 -0.912 21.036 1.00 90.56 114 LYS A C 1
ATOM 951 O O . LYS A 1 114 ? -7.947 -0.324 22.089 1.00 90.56 114 LYS A O 1
ATOM 956 N N . LEU A 1 115 ? -8.027 -0.405 19.844 1.00 89.19 115 LEU A N 1
ATOM 957 C CA . LEU A 1 115 ? -8.743 0.855 19.598 1.00 89.19 115 LEU A CA 1
ATOM 958 C C . LEU A 1 115 ? -10.141 0.629 18.997 1.00 89.19 115 LEU A C 1
ATOM 960 O O . LEU A 1 115 ? -10.808 1.574 18.590 1.00 89.19 115 LEU A O 1
ATOM 964 N N . ASP A 1 116 ? -10.566 -0.627 18.907 1.00 85.75 116 ASP A N 1
ATOM 965 C CA . ASP A 1 116 ? -11.806 -1.076 18.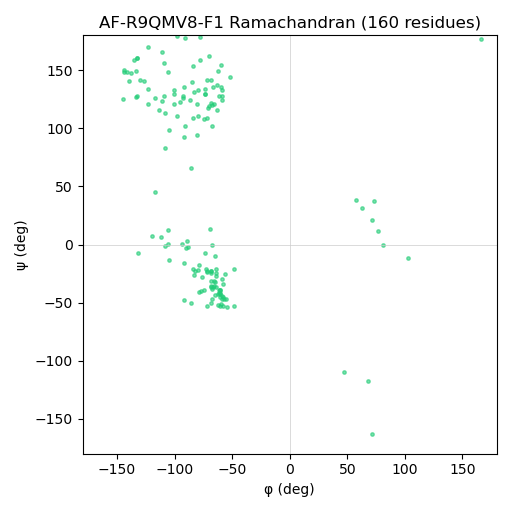279 1.00 85.75 116 ASP A CA 1
ATOM 966 C C . ASP A 1 116 ? -13.068 -0.607 19.008 1.00 85.75 116 ASP A C 1
ATOM 968 O O . ASP A 1 116 ? -14.049 -0.273 18.349 1.00 85.75 116 ASP A O 1
ATOM 972 N N . SER A 1 117 ? -13.033 -0.544 20.341 1.00 87.25 117 SER A N 1
ATOM 973 C CA . SER A 1 117 ? -14.149 -0.051 21.158 1.00 87.25 117 SER A CA 1
ATOM 974 C C . SER A 1 117 ? -14.242 1.472 21.221 1.00 87.25 117 SER A C 1
ATOM 976 O O . SER A 1 117 ? -15.300 2.005 21.535 1.00 87.25 117 SER A O 1
ATOM 978 N N . ILE A 1 118 ? -13.132 2.166 20.962 1.00 86.94 118 ILE A N 1
ATOM 979 C CA . ILE A 1 118 ? -13.050 3.627 21.036 1.00 86.94 118 ILE A CA 1
ATOM 980 C C . ILE A 1 118 ? -13.501 4.230 19.711 1.00 86.94 118 ILE A C 1
ATOM 982 O O . ILE A 1 118 ? -14.363 5.095 19.682 1.00 86.94 118 ILE A O 1
ATOM 986 N N . TYR A 1 119 ? -12.937 3.736 18.609 1.00 87.94 119 TYR A N 1
ATOM 987 C CA . TYR A 1 119 ? -13.205 4.260 17.278 1.00 87.94 119 TYR A CA 1
ATOM 988 C C . TYR A 1 119 ? -14.044 3.258 16.491 1.00 87.94 119 TYR A C 1
ATOM 990 O O . TYR A 1 119 ? -13.534 2.446 15.713 1.00 87.94 119 TYR A O 1
ATOM 998 N N . THR A 1 120 ? -15.358 3.308 16.708 1.00 84.69 120 THR A N 1
ATOM 999 C CA . THR A 1 120 ? -16.322 2.471 15.988 1.00 84.69 120 THR A CA 1
ATOM 1000 C C . THR A 1 120 ? -16.569 2.975 14.567 1.00 84.69 120 THR A C 1
ATOM 1002 O O . THR A 1 120 ? -16.792 2.147 13.688 1.00 84.69 120 THR A O 1
ATOM 1005 N N . GLY A 1 121 ? -16.428 4.275 14.301 1.00 87.31 121 GLY A N 1
ATOM 1006 C CA . GLY A 1 121 ? -16.722 4.870 12.994 1.00 87.31 121 GLY A CA 1
ATOM 1007 C C . GLY A 1 121 ? -18.225 4.921 12.704 1.00 87.31 121 GLY A C 1
ATOM 1008 O O . GLY A 1 121 ? -19.042 4.786 13.610 1.00 87.31 121 GLY A O 1
ATOM 1009 N N . VAL A 1 122 ? -18.595 5.107 11.436 1.00 87.25 122 VAL A N 1
ATOM 1010 C CA . VAL A 1 122 ? -20.003 5.143 11.012 1.00 87.25 122 VAL A CA 1
ATOM 1011 C C . VAL A 1 122 ? -20.545 3.717 10.867 1.00 87.25 122 VAL A C 1
ATOM 1013 O O . VAL A 1 122 ? -20.006 2.923 10.094 1.00 87.25 122 VAL A O 1
ATOM 1016 N N . GLU A 1 123 ? -21.600 3.385 11.613 1.00 83.88 123 GLU A N 1
ATOM 1017 C CA . GLU A 1 123 ? -22.238 2.059 11.565 1.00 83.88 123 GLU A CA 1
ATOM 1018 C C . GLU A 1 123 ? -23.127 1.885 10.326 1.00 83.88 123 GLU A C 1
ATOM 1020 O O . GLU A 1 123 ? -23.097 0.833 9.684 1.00 83.88 123 GLU A O 1
ATOM 1025 N N . GLU A 1 124 ? -23.864 2.931 9.947 1.00 86.19 124 GLU A N 1
ATOM 1026 C CA . GLU A 1 124 ? -24.755 2.938 8.785 1.00 86.19 124 GLU A CA 1
ATOM 1027 C C . GLU A 1 124 ? -24.185 3.809 7.663 1.00 86.19 124 GLU A C 1
ATOM 1029 O O . GLU A 1 124 ? -24.079 5.027 7.784 1.00 86.19 124 GLU A O 1
ATOM 1034 N N . ALA A 1 125 ? -23.807 3.185 6.546 1.00 82.38 125 ALA A N 1
ATOM 1035 C CA . ALA A 1 125 ? -23.182 3.885 5.429 1.00 82.38 125 ALA A CA 1
ATOM 1036 C C . ALA A 1 125 ? -24.169 4.846 4.733 1.00 82.38 125 ALA A C 1
ATOM 1038 O O . ALA A 1 125 ? -24.986 4.425 3.916 1.00 82.38 125 ALA A O 1
ATOM 1039 N N . ASN A 1 126 ? -24.050 6.142 5.027 1.00 84.94 126 ASN A N 1
ATOM 1040 C CA . ASN A 1 126 ? -24.807 7.232 4.399 1.00 84.94 126 ASN A CA 1
ATOM 1041 C C . ASN A 1 126 ? -24.091 7.843 3.174 1.00 84.94 126 ASN A C 1
ATOM 1043 O O . ASN A 1 126 ? -24.722 8.516 2.363 1.00 84.94 126 ASN A O 1
ATOM 1047 N N . GLY A 1 127 ? -22.788 7.580 3.015 1.00 82.69 127 GLY A N 1
ATOM 1048 C CA . GLY A 1 127 ? -21.963 8.115 1.925 1.00 82.69 127 GLY A CA 1
ATOM 1049 C C . GLY A 1 127 ? -21.548 9.577 2.110 1.00 82.69 127 GLY A C 1
ATOM 1050 O O . GLY A 1 127 ? -21.044 10.185 1.166 1.00 82.69 127 GLY A O 1
ATOM 1051 N N . GLU A 1 128 ? -21.760 10.141 3.300 1.00 86.88 128 GLU A N 1
ATOM 1052 C CA . GLU A 1 128 ? -21.321 11.492 3.639 1.00 86.88 128 GLU A CA 1
ATOM 1053 C C . GLU A 1 128 ? -19.819 11.526 3.949 1.00 86.88 128 GLU A C 1
ATOM 1055 O O . GLU A 1 128 ? -19.196 10.509 4.266 1.00 86.88 128 GLU A O 1
ATOM 1060 N N . GLU A 1 129 ? -19.215 12.710 3.837 1.00 85.56 129 GLU A N 1
ATOM 1061 C CA . GLU A 1 129 ? -17.809 12.894 4.184 1.00 85.56 129 GLU A CA 1
ATOM 1062 C C . GLU A 1 129 ? -17.623 12.730 5.697 1.00 85.56 129 GLU A C 1
ATOM 1064 O O . GLU A 1 129 ? -18.201 13.468 6.493 1.00 85.56 129 GLU A O 1
ATOM 1069 N N . TYR A 1 130 ? -16.805 11.754 6.089 1.00 88.75 130 TYR A N 1
ATOM 1070 C CA . TYR A 1 130 ? -16.562 11.423 7.486 1.00 88.75 130 TYR A CA 1
ATOM 1071 C C . TYR A 1 130 ? -15.067 11.267 7.756 1.00 88.75 130 TYR A C 1
ATOM 1073 O O . TYR A 1 130 ? -14.376 10.480 7.104 1.00 88.75 130 TYR A O 1
ATOM 1081 N N . TYR A 1 131 ? -14.584 11.978 8.771 1.00 87.69 131 TYR A N 1
ATOM 1082 C CA . TYR A 1 131 ? -13.253 11.795 9.335 1.00 87.69 131 TYR A CA 1
ATOM 1083 C C . TYR A 1 131 ? -13.390 11.490 10.820 1.00 87.69 131 TYR A C 1
ATOM 1085 O O . TYR A 1 131 ? -14.130 12.160 11.534 1.00 87.69 131 TYR A O 1
ATOM 1093 N N . VAL A 1 132 ? -12.666 10.475 11.287 1.00 87.25 132 VAL A N 1
ATOM 1094 C CA . VAL A 1 132 ? -12.614 10.150 12.715 1.00 87.25 132 VAL A CA 1
ATOM 1095 C C . VAL A 1 132 ? -11.825 11.242 13.432 1.00 87.25 132 VAL A C 1
ATOM 1097 O O . VAL A 1 132 ? -10.643 11.443 13.137 1.00 87.25 132 VAL A O 1
ATOM 1100 N N . GLU A 1 133 ? -12.478 11.930 14.363 1.00 88.06 133 GLU A N 1
ATOM 1101 C CA . GLU A 1 133 ? -11.839 12.894 15.256 1.00 88.06 133 GLU A CA 1
ATOM 1102 C C . GLU A 1 133 ? -11.214 12.188 16.467 1.00 88.06 133 GLU A C 1
ATOM 1104 O O . GLU A 1 133 ? -11.620 11.090 16.852 1.00 88.06 133 GLU A O 1
ATOM 1109 N N . ASP A 1 134 ? -10.182 12.805 17.040 1.00 88.00 134 ASP A N 1
ATOM 1110 C CA . ASP A 1 134 ? -9.524 12.294 18.242 1.00 88.00 134 ASP A CA 1
ATOM 1111 C C . ASP A 1 134 ? -10.445 12.531 19.457 1.00 88.00 134 ASP A C 1
ATOM 1113 O O . ASP A 1 134 ? -10.914 13.648 19.663 1.00 88.00 134 ASP A O 1
ATOM 1117 N N . GLU A 1 135 ? -10.700 11.504 20.275 1.00 82.94 135 GLU A N 1
ATOM 1118 C CA . GLU A 1 135 ? -11.497 11.672 21.499 1.00 82.94 135 GLU A CA 1
ATOM 1119 C C . GLU A 1 135 ? -10.641 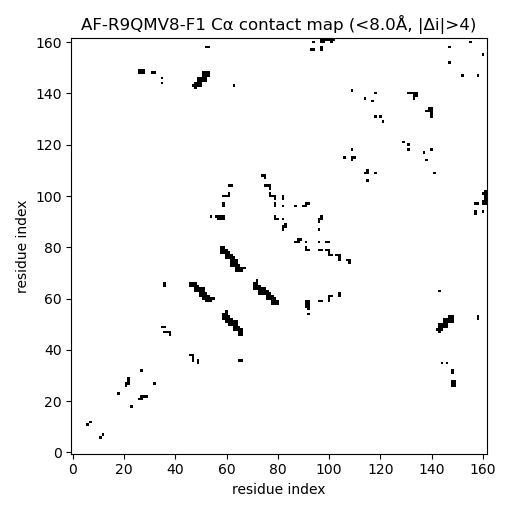12.186 22.667 1.00 82.94 135 GLU A C 1
ATOM 1121 O O . GLU A 1 135 ? -9.586 11.623 22.988 1.00 82.94 135 GLU A O 1
ATOM 1126 N N . ASP A 1 136 ? -11.131 13.219 23.357 1.00 80.94 136 ASP A N 1
ATOM 1127 C CA . ASP A 1 136 ? -10.449 13.814 24.505 1.00 80.94 136 ASP A CA 1
ATOM 1128 C C . ASP A 1 136 ? -10.216 12.788 25.628 1.00 80.94 136 ASP A C 1
ATOM 1130 O O . ASP A 1 136 ? -11.121 12.095 26.095 1.00 80.94 136 ASP A O 1
ATOM 1134 N N . GLY A 1 137 ? -8.964 12.687 26.083 1.00 81.81 137 GLY A N 1
ATOM 1135 C CA . GLY A 1 137 ? -8.557 11.774 27.158 1.00 81.81 137 GLY A CA 1
ATOM 1136 C C . GLY A 1 137 ? -8.330 10.318 26.733 1.00 81.81 137 GLY A C 1
ATOM 1137 O O . GLY A 1 137 ? -7.931 9.504 27.570 1.00 81.81 137 GLY A O 1
ATOM 1138 N N . LYS A 1 138 ? -8.519 9.978 25.451 1.00 86.75 138 LYS A N 1
ATOM 1139 C CA . LYS A 1 138 ? -8.228 8.648 24.896 1.00 86.75 138 LYS A CA 1
ATOM 1140 C C . LYS A 1 138 ? -7.028 8.680 23.937 1.00 86.75 138 LYS A C 1
ATOM 1142 O O . LYS A 1 138 ? -6.568 9.749 23.539 1.00 86.75 138 LYS A O 1
ATOM 1147 N N . PRO A 1 139 ? -6.446 7.517 23.580 1.00 87.06 139 PRO A N 1
ATOM 1148 C CA . PRO A 1 139 ? -5.396 7.466 22.568 1.00 87.06 139 PRO A CA 1
ATOM 1149 C C . PRO A 1 139 ? -5.915 8.001 21.231 1.00 87.06 139 PRO A C 1
ATOM 1151 O O . PRO A 1 139 ? -7.008 7.626 20.815 1.00 87.06 139 PRO A O 1
ATOM 1154 N N . GLY A 1 140 ? -5.128 8.833 20.547 1.00 88.12 140 GLY A N 1
ATOM 1155 C CA . GLY A 1 140 ? -5.521 9.406 19.256 1.00 88.12 140 GLY A CA 1
ATOM 1156 C C . GLY A 1 140 ? -5.801 8.353 18.178 1.00 88.12 140 GLY A C 1
ATOM 1157 O O . GLY A 1 140 ? -5.266 7.236 18.209 1.00 88.12 140 GLY A O 1
ATOM 1158 N N . ALA A 1 141 ? -6.628 8.727 17.208 1.00 91.00 141 ALA A N 1
ATOM 1159 C CA . ALA A 1 141 ? -7.024 7.889 16.093 1.00 91.00 141 ALA A CA 1
ATOM 1160 C C . ALA A 1 141 ? -5.818 7.497 15.224 1.00 91.00 141 ALA A C 1
ATOM 1162 O O . ALA A 1 141 ? -4.825 8.224 15.073 1.00 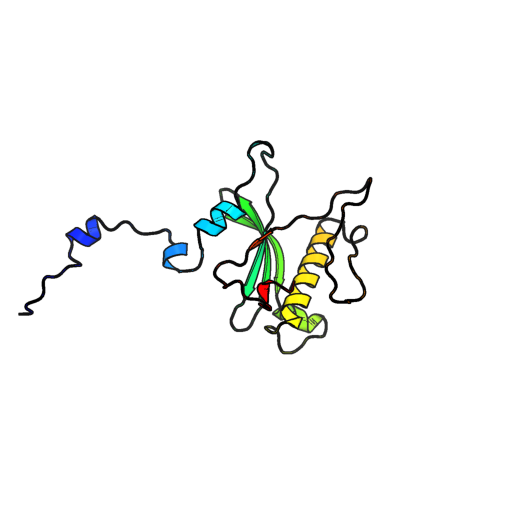91.00 141 ALA A O 1
ATOM 1163 N N . PHE A 1 142 ? -5.893 6.312 14.617 1.00 92.88 142 PHE A N 1
ATOM 1164 C CA . PHE A 1 142 ? -4.813 5.823 13.771 1.00 92.88 142 PHE A CA 1
ATOM 1165 C C . PHE A 1 142 ? -4.738 6.617 12.463 1.00 92.88 142 PHE A C 1
ATOM 1167 O O . PHE A 1 142 ? -5.640 6.562 11.631 1.00 92.88 142 PHE A O 1
ATOM 1174 N N . ARG A 1 143 ? -3.614 7.301 12.237 1.00 92.56 143 ARG A N 1
ATOM 1175 C CA . ARG A 1 143 ? -3.385 8.087 11.017 1.00 92.56 143 ARG A CA 1
ATOM 1176 C C . ARG A 1 143 ? -2.614 7.275 9.978 1.00 92.56 143 ARG A C 1
ATOM 1178 O O . ARG A 1 143 ? -1.489 6.839 10.235 1.00 92.56 143 ARG A O 1
ATOM 1185 N N . ALA A 1 144 ? -3.190 7.123 8.785 1.00 93.88 144 ALA A N 1
ATOM 1186 C CA . ALA A 1 144 ? -2.566 6.462 7.640 1.00 93.88 144 ALA A CA 1
ATOM 1187 C C . ALA A 1 144 ? -2.662 7.328 6.379 1.00 93.88 144 ALA A C 1
ATOM 1189 O O . ALA A 1 144 ? -3.686 7.950 6.121 1.00 93.88 144 ALA A O 1
ATOM 1190 N N . TYR A 1 145 ? -1.607 7.331 5.563 1.00 94.88 145 TYR A N 1
ATOM 1191 C CA . TYR A 1 145 ? -1.600 8.035 4.277 1.00 94.88 145 TYR A CA 1
ATOM 1192 C C . TYR A 1 145 ? -1.842 7.074 3.114 1.00 94.88 145 TYR A C 1
ATOM 1194 O O . TYR A 1 145 ? -1.179 6.040 3.020 1.00 94.88 145 TYR A O 1
ATOM 1202 N N . LEU A 1 146 ? -2.741 7.423 2.197 1.00 94.81 146 LEU A N 1
ATOM 1203 C CA . LEU A 1 146 ? -3.054 6.588 1.040 1.00 94.81 146 LEU A CA 1
ATOM 1204 C C . LEU A 1 146 ? -1.868 6.510 0.055 1.00 94.81 146 LEU A C 1
ATOM 1206 O O . LEU A 1 146 ? -1.405 7.517 -0.481 1.00 94.81 146 LEU A O 1
ATOM 1210 N N . ASP A 1 147 ? -1.388 5.296 -0.214 1.00 94.81 147 ASP A N 1
ATOM 1211 C CA . ASP A 1 147 ? -0.389 4.984 -1.237 1.00 94.81 147 ASP A CA 1
ATOM 1212 C C . ASP A 1 147 ? -1.074 4.311 -2.434 1.00 94.81 147 ASP A C 1
ATOM 1214 O O . ASP A 1 147 ? -1.294 3.097 -2.469 1.00 94.81 147 ASP A O 1
ATOM 1218 N N . ILE A 1 148 ? -1.349 5.125 -3.452 1.00 91.50 148 ILE A N 1
ATOM 1219 C CA . ILE A 1 148 ? -2.018 4.764 -4.716 1.00 91.50 148 ILE A CA 1
ATOM 1220 C C . ILE A 1 148 ? -1.054 4.066 -5.699 1.00 91.50 148 ILE A C 1
ATOM 1222 O O . ILE A 1 148 ? -1.457 3.368 -6.634 1.00 91.50 148 ILE A O 1
ATOM 1226 N N . GLY A 1 149 ? 0.256 4.200 -5.476 1.00 91.50 149 GLY A N 1
ATOM 1227 C CA . GLY A 1 149 ? 1.282 3.626 -6.336 1.00 91.50 149 GLY A CA 1
ATOM 1228 C C . GLY A 1 149 ? 1.333 4.279 -7.714 1.00 91.50 149 GLY A C 1
ATOM 1229 O O . GLY A 1 149 ? 1.688 5.444 -7.838 1.00 91.50 149 GLY A O 1
ATOM 1230 N N . LEU A 1 150 ? 1.063 3.490 -8.755 1.00 92.88 150 LEU A N 1
ATOM 1231 C CA . LEU A 1 150 ? 1.127 3.915 -10.161 1.00 92.88 150 LEU A CA 1
ATOM 1232 C C . LEU A 1 150 ? -0.257 4.118 -10.786 1.00 92.88 150 LEU A C 1
ATOM 1234 O O . LEU A 1 150 ? -0.354 4.413 -11.976 1.00 92.88 150 LEU A O 1
ATOM 1238 N N . VAL A 1 151 ? -1.321 3.908 -10.008 1.00 91.25 151 VAL A N 1
ATOM 1239 C CA . VAL A 1 151 ? -2.690 4.066 -10.494 1.00 91.25 151 VAL A CA 1
ATOM 1240 C C . VAL A 1 151 ? -2.982 5.552 -10.689 1.00 91.25 151 VAL A C 1
ATOM 1242 O O . VAL A 1 151 ? -2.544 6.397 -9.909 1.00 91.25 151 VAL A O 1
ATOM 1245 N N . ARG A 1 152 ? -3.713 5.877 -11.755 1.00 90.62 152 ARG A N 1
ATOM 1246 C CA . ARG A 1 152 ? -4.146 7.247 -12.023 1.00 90.62 152 ARG A CA 1
ATOM 1247 C C . ARG A 1 152 ? -5.261 7.637 -11.055 1.00 90.62 152 ARG A C 1
ATOM 1249 O O . ARG A 1 152 ? -6.218 6.890 -10.885 1.00 90.62 152 ARG A O 1
ATOM 1256 N N . THR A 1 153 ? -5.155 8.821 -10.471 1.00 91.50 153 THR A N 1
ATOM 1257 C CA . THR A 1 153 ? -6.196 9.417 -9.630 1.00 91.50 153 THR A CA 1
ATOM 1258 C C . THR A 1 153 ? -7.263 10.056 -10.512 1.00 91.50 153 THR A C 1
ATOM 1260 O O . THR A 1 153 ? -7.101 11.188 -10.966 1.00 91.50 153 THR A O 1
ATOM 1263 N N . THR A 1 154 ? -8.323 9.309 -10.805 1.00 91.25 154 THR A N 1
ATOM 1264 C CA . THR A 1 154 ? -9.536 9.818 -11.459 1.00 91.25 154 THR A CA 1
ATOM 1265 C C . THR A 1 154 ? -10.687 9.850 -10.460 1.00 91.25 154 THR A C 1
ATOM 1267 O O . THR A 1 154 ? -10.682 9.100 -9.484 1.00 91.25 154 THR A O 1
ATOM 1270 N N . THR A 1 155 ? -11.680 10.700 -10.704 1.00 87.38 155 THR A N 1
ATOM 1271 C CA . THR A 1 155 ? -12.931 10.702 -9.937 1.00 87.38 155 THR A CA 1
ATOM 1272 C C . THR A 1 155 ? -13.617 9.333 -10.054 1.00 87.38 155 THR A C 1
ATOM 1274 O O . THR A 1 155 ? -13.670 8.763 -11.144 1.00 87.38 155 THR A O 1
ATOM 1277 N N . GLY A 1 156 ? -14.065 8.766 -8.926 1.00 82.88 156 GLY A N 1
ATOM 1278 C CA . GLY A 1 156 ? -14.670 7.421 -8.866 1.00 82.88 156 GLY A CA 1
ATOM 1279 C C . GLY A 1 156 ? -13.688 6.258 -9.070 1.00 82.88 156 GLY A C 1
ATOM 1280 O O . GLY A 1 156 ? -14.069 5.175 -9.516 1.00 82.88 156 GLY A O 1
ATOM 1281 N N . ALA A 1 157 ? -12.388 6.475 -8.848 1.00 85.31 157 ALA A N 1
ATOM 1282 C CA . ALA A 1 157 ? -11.428 5.382 -8.884 1.00 85.31 157 ALA A CA 1
ATOM 1283 C C . ALA A 1 157 ? -11.571 4.503 -7.635 1.00 85.31 157 ALA A C 1
ATOM 1285 O O . ALA A 1 157 ? -11.395 4.990 -6.525 1.00 85.31 157 ALA A O 1
ATOM 1286 N N . ARG A 1 158 ? -11.687 3.184 -7.837 1.00 83.50 158 ARG A N 1
ATOM 1287 C CA . ARG A 1 158 ? -11.754 2.147 -6.779 1.00 83.50 158 ARG A CA 1
ATOM 1288 C C . ARG A 1 158 ? -10.689 2.233 -5.677 1.00 83.50 158 ARG A C 1
ATOM 1290 O O . ARG A 1 158 ? -10.838 1.635 -4.623 1.00 83.50 158 ARG A O 1
ATOM 1297 N N . VAL A 1 159 ? -9.566 2.910 -5.929 1.00 79.62 159 VAL A N 1
ATOM 1298 C CA . VAL A 1 159 ? -8.498 3.110 -4.932 1.00 79.62 159 VAL A CA 1
ATOM 1299 C C . VAL A 1 159 ? -8.901 4.118 -3.845 1.00 79.62 159 VAL A C 1
ATOM 1301 O O . VAL A 1 159 ? -8.298 4.121 -2.778 1.00 79.62 159 VAL A O 1
ATOM 1304 N N . LEU A 1 160 ? -9.879 4.979 -4.122 1.00 75.69 160 LEU A N 1
ATOM 1305 C CA . LEU A 1 160 ? -10.305 6.076 -3.252 1.00 75.69 160 LEU A CA 1
ATOM 1306 C C . LEU A 1 160 ? -11.473 5.697 -2.328 1.00 75.69 160 LEU A C 1
ATOM 1308 O O . LEU A 1 160 ? -11.935 6.541 -1.578 1.00 75.69 160 LEU A O 1
ATOM 1312 N N . GLU A 1 161 ? -11.956 4.459 -2.397 1.00 71.75 161 GLU A N 1
ATOM 1313 C CA . GLU A 1 161 ? -13.274 4.060 -1.877 1.00 71.75 161 GLU A CA 1
ATOM 1314 C C . GLU A 1 161 ? -13.132 3.027 -0.760 1.00 71.75 161 GLU A C 1
ATOM 1316 O O . GLU A 1 161 ? -13.774 1.979 -0.776 1.00 71.75 161 GLU A O 1
ATOM 1321 N N . LEU A 1 162 ? -12.201 3.295 0.155 1.00 63.19 162 LEU A N 1
ATOM 1322 C CA . LEU A 1 162 ? -11.773 2.399 1.232 1.00 63.19 162 LEU A CA 1
ATOM 1323 C C . LEU A 1 162 ? -12.240 2.857 2.600 1.00 63.19 162 LEU A C 1
ATOM 1325 O O . LEU A 1 162 ? -12.245 4.086 2.822 1.00 63.19 162 LEU A O 1
#

Sequence (162 aa):
MGFVKVVKNKAYFKRFQVKFRRRREGRTDYFARKRLIFQEKNKYNTPKYRLIVRFTNKDIICQIAYARIEGDIIIAAAYSHELPRYGVKVGLTNYAAAHCTGLLLARRLLQKLKLDSIYTGVEEANGEEYYVEDEDGKPGAFRAYLDIGLVRTTTGARVLEL